Protein AF-A0A9E5L3L8-F1 (afdb_monomer_lite)

Sequence (152 aa):
MKEDEIADFIKKNLEKIKKNHPKIRISDENILLASKLGNGDLRNSLNVLESAIMMKGAEVQRGKGAKDKYDEKDEQDKCVSLTDQDILSAGQKSVYYDRDSEEHYNIISAVHKSLRDGDGDAACYWIQRMLMGGEDPLYICRRLMRFASEDI

pLDDT: mean 76.27, std 17.71, range [30.22, 96.81]

Foldseek 3Di:
DPLVVLLVVCVVCVVVVCVVPVQEDEDSVLLSLLSVLQVNDSVSSVQLVNQLSVVQVVVVVVVVVDDDDDDDDDPPHNRHYRDSVSSVVSSVVSVQDDVPDPVVVVLLVQLLVCVLVVNPVSNVVSVVSCVSSVHDVVVVVVSVVVSVVPRD

Radius of gyration: 21.03 Å; chains: 1; bounding box: 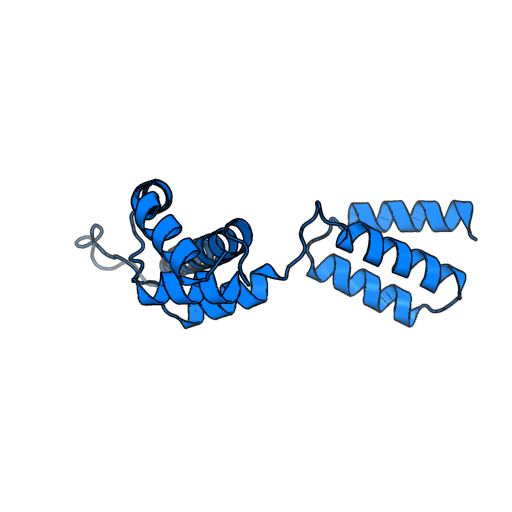46×48×53 Å

Secondary structure (DSSP, 8-state):
--HHHHHHHHHHHHHHHHTT-TTEE--HHHHHHHHHHTTT-HHHHHHHHHHHHHHHHHHHHHHTTSS-----S--S--PEEP-HHHHHHHHHHHTS--TTSHHHHHHHHHHHHHHHTT-HHHHHHHHHHHHHTT--HHHHHHHHHHHHHHT-

Structure (mmCIF, N/CA/C/O backbone):
data_AF-A0A9E5L3L8-F1
#
_entry.id   AF-A0A9E5L3L8-F1
#
loop_
_atom_site.group_PDB
_atom_site.id
_atom_site.type_symbol
_atom_site.label_atom_id
_atom_site.label_alt_id
_atom_site.label_comp_id
_atom_site.label_asym_id
_atom_site.label_entity_id
_atom_site.label_seq_id
_atom_site.pdbx_PDB_ins_code
_atom_site.Cartn_x
_atom_site.Cartn_y
_atom_site.Cartn_z
_atom_site.occupancy
_atom_site.B_iso_or_equiv
_atom_site.auth_seq_id
_atom_site.auth_comp_id
_atom_site.auth_asym_id
_atom_site.auth_atom_id
_atom_site.pdbx_PDB_model_num
ATOM 1 N N . MET A 1 1 ? -2.931 15.374 13.254 1.00 69.50 1 MET A N 1
ATOM 2 C CA . MET A 1 1 ? -3.626 15.520 14.560 1.00 69.50 1 MET A CA 1
ATOM 3 C C . MET A 1 1 ? -2.802 14.827 15.629 1.00 69.50 1 MET A C 1
ATOM 5 O O . MET A 1 1 ? -1.964 14.007 15.266 1.00 69.50 1 MET A O 1
ATOM 9 N N . LYS A 1 2 ? -2.998 15.140 16.915 1.00 82.12 2 LYS A N 1
ATOM 10 C CA . LYS A 1 2 ? -2.374 14.323 17.969 1.00 82.12 2 LYS A CA 1
ATOM 11 C C . LYS A 1 2 ? -3.040 12.944 18.002 1.00 82.12 2 LYS A C 1
ATOM 13 O O . LYS A 1 2 ? -4.233 12.834 17.731 1.00 82.12 2 LYS A O 1
AT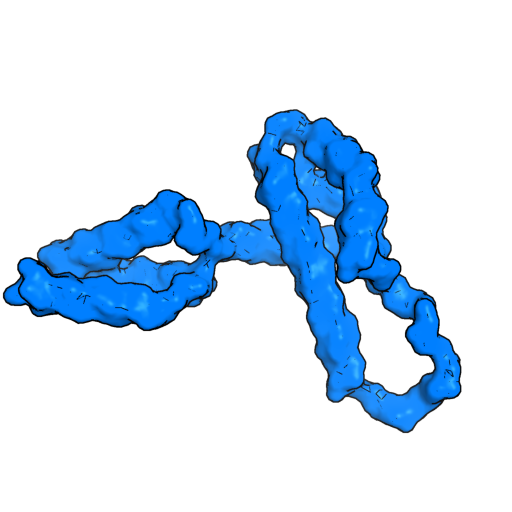OM 18 N N . GLU A 1 3 ? -2.276 11.904 18.322 1.00 79.12 3 GLU A N 1
ATOM 19 C CA . GLU A 1 3 ? -2.753 10.508 18.348 1.00 79.12 3 GLU A CA 1
ATOM 20 C C . GLU A 1 3 ? -3.981 10.335 19.258 1.00 79.12 3 GLU A C 1
ATOM 22 O O . GLU A 1 3 ? -4.926 9.625 18.907 1.00 79.12 3 GLU A O 1
ATOM 27 N N . ASP A 1 4 ? -4.011 11.065 20.374 1.00 82.06 4 ASP A N 1
ATOM 28 C CA . ASP A 1 4 ? -5.120 11.066 21.331 1.00 82.06 4 ASP A CA 1
ATOM 29 C C . ASP A 1 4 ? -6.410 11.658 20.737 1.00 82.06 4 ASP A C 1
ATOM 31 O O . ASP A 1 4 ? -7.498 11.129 20.947 1.00 82.06 4 ASP A O 1
ATOM 35 N N . GLU A 1 5 ? -6.302 12.707 19.914 1.00 84.00 5 GLU A N 1
ATOM 36 C CA . GLU A 1 5 ? -7.458 13.331 19.251 1.00 84.00 5 GLU A CA 1
ATOM 37 C C . GLU A 1 5 ? -8.082 12.388 18.214 1.00 84.00 5 GLU A C 1
ATOM 39 O O . GLU A 1 5 ? -9.302 12.349 18.040 1.00 84.00 5 GLU A O 1
ATOM 44 N N . ILE A 1 6 ? -7.239 11.610 17.528 1.00 81.75 6 ILE A N 1
ATOM 45 C CA . ILE A 1 6 ? -7.668 10.579 16.578 1.00 81.75 6 ILE A CA 1
ATOM 46 C C . ILE A 1 6 ? -8.357 9.439 17.331 1.00 81.75 6 ILE A C 1
ATOM 48 O O . ILE A 1 6 ? -9.442 9.012 16.935 1.00 81.75 6 ILE A O 1
ATOM 52 N N . ALA A 1 7 ? -7.775 8.982 18.444 1.00 83.62 7 ALA A N 1
ATOM 53 C CA . ALA A 1 7 ? -8.368 7.937 19.273 1.00 83.62 7 ALA A CA 1
ATOM 54 C C . ALA A 1 7 ? -9.745 8.357 19.816 1.00 83.62 7 ALA A C 1
ATOM 56 O O . ALA A 1 7 ? -10.708 7.593 19.717 1.00 83.62 7 ALA A O 1
ATOM 57 N N . ASP A 1 8 ? -9.877 9.591 20.304 1.00 85.69 8 ASP A N 1
ATOM 58 C CA . ASP A 1 8 ? -11.148 10.146 20.776 1.00 85.69 8 ASP A CA 1
ATOM 59 C C . ASP A 1 8 ? -12.194 10.248 19.661 1.00 85.69 8 ASP A C 1
ATOM 61 O O . ASP A 1 8 ? -13.381 9.971 19.875 1.00 85.69 8 ASP A O 1
ATOM 65 N N . PHE A 1 9 ? -11.771 10.618 18.450 1.00 85.88 9 PHE A N 1
ATOM 66 C CA . PHE A 1 9 ? -12.655 10.659 17.289 1.00 85.88 9 PHE A CA 1
ATOM 67 C C . PHE A 1 9 ? -13.165 9.262 16.911 1.00 85.88 9 PHE A C 1
ATOM 69 O O . PHE A 1 9 ? -14.364 9.093 16.653 1.00 85.88 9 PHE A O 1
ATOM 76 N N . ILE A 1 10 ? -12.283 8.257 16.906 1.00 83.44 10 ILE A N 1
ATOM 77 C CA . ILE A 1 10 ? -12.641 6.864 16.614 1.00 83.44 10 ILE A CA 1
ATOM 78 C C . ILE A 1 10 ? -13.594 6.330 17.688 1.00 83.44 10 ILE A C 1
ATOM 80 O O . ILE A 1 10 ? -14.634 5.768 17.344 1.00 83.44 10 ILE A O 1
ATOM 84 N N . LYS A 1 11 ? -13.322 6.580 18.977 1.00 84.75 11 LYS A N 1
ATOM 85 C CA . LYS A 1 11 ? -14.214 6.191 20.085 1.00 84.75 11 LYS A CA 1
ATOM 86 C C . LYS A 1 11 ? -15.619 6.775 19.928 1.00 84.75 11 LYS A C 1
ATOM 88 O O . LYS A 1 11 ? -16.601 6.045 20.045 1.00 84.75 11 LYS A O 1
ATOM 93 N N . LYS A 1 12 ? -15.733 8.064 19.586 1.00 82.81 12 LYS A N 1
ATOM 94 C CA . LYS A 1 12 ? -17.031 8.732 19.356 1.00 82.81 12 LYS A CA 1
ATOM 95 C C . LYS A 1 12 ? -17.815 8.158 18.173 1.00 82.81 12 LYS A C 1
ATOM 97 O O . LYS A 1 12 ? -19.040 8.245 18.161 1.00 82.81 12 LYS A O 1
ATOM 102 N N . ASN A 1 13 ? -17.134 7.581 17.184 1.00 80.31 13 ASN A N 1
ATOM 103 C CA . ASN A 1 13 ? -17.759 7.022 15.982 1.00 80.31 13 ASN A CA 1
ATOM 104 C C . ASN A 1 13 ? -17.791 5.483 15.963 1.00 80.31 13 ASN A C 1
ATOM 106 O O . ASN A 1 13 ? -18.243 4.897 14.978 1.00 80.31 13 ASN A O 1
ATOM 110 N N . LEU A 1 14 ? -17.386 4.827 17.054 1.00 75.75 14 LEU A N 1
ATOM 111 C CA . LEU A 1 14 ? -17.255 3.372 17.140 1.00 75.75 14 LEU A CA 1
ATOM 112 C C . LEU A 1 14 ? -18.573 2.639 16.852 1.00 75.75 14 LEU A C 1
ATOM 114 O O . LEU A 1 14 ? -18.570 1.599 16.204 1.00 75.75 14 LEU A O 1
ATOM 118 N N . GLU A 1 15 ? -19.708 3.198 17.273 1.00 70.19 15 GLU A N 1
ATOM 119 C CA . GLU A 1 15 ? -21.040 2.621 17.036 1.00 70.19 15 GLU A CA 1
ATOM 120 C C . GLU A 1 15 ? -21.395 2.535 15.541 1.00 70.19 15 GLU A C 1
ATOM 122 O O . GLU A 1 15 ? -22.017 1.570 15.095 1.00 70.19 15 GLU A O 1
ATOM 127 N N . LYS A 1 16 ? -20.940 3.497 14.725 1.00 72.00 16 LYS A N 1
ATOM 128 C CA . LYS A 1 16 ? -21.124 3.445 13.265 1.00 72.00 16 LYS A CA 1
ATOM 129 C C . LYS A 1 16 ? -20.256 2.359 12.630 1.00 72.00 16 LYS A C 1
ATOM 131 O O . LYS A 1 16 ? -20.711 1.689 11.711 1.00 72.00 16 LYS A O 1
ATOM 136 N N . ILE A 1 17 ? -19.044 2.166 13.149 1.00 65.81 17 ILE A N 1
ATOM 137 C CA . ILE A 1 17 ? -18.088 1.155 12.671 1.00 65.81 17 ILE A CA 1
ATOM 138 C C . ILE A 1 17 ? -18.576 -0.255 13.050 1.00 65.81 17 ILE A C 1
ATOM 140 O O . ILE A 1 17 ? -18.620 -1.155 12.211 1.00 65.81 17 ILE A O 1
ATOM 144 N N . LYS A 1 18 ? -19.053 -0.435 14.290 1.00 66.81 18 LYS A N 1
ATOM 145 C CA . LYS A 1 18 ? -19.657 -1.689 14.774 1.00 66.81 18 LYS A CA 1
ATOM 146 C C . LYS A 1 18 ? -20.905 -2.094 13.999 1.00 66.81 18 LYS A C 1
ATOM 148 O O . LYS A 1 18 ? -21.165 -3.289 13.885 1.00 66.81 18 LYS A O 1
ATOM 153 N N . LYS A 1 19 ? -21.660 -1.139 13.440 1.00 64.69 19 LYS A N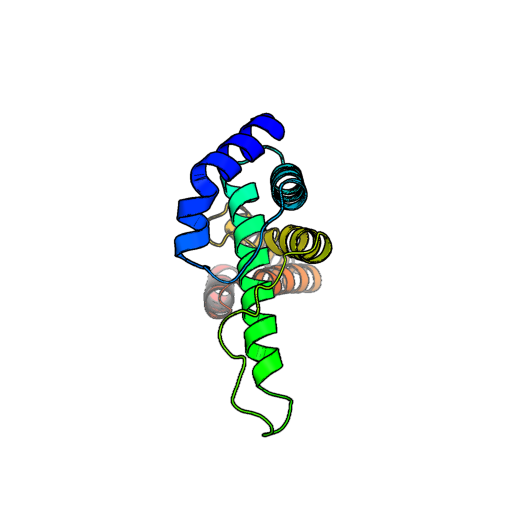 1
ATOM 154 C CA . LYS A 1 19 ? -22.859 -1.433 12.637 1.00 64.69 19 LYS A CA 1
ATOM 155 C C . LYS A 1 19 ? -22.560 -2.377 11.467 1.00 64.69 19 LYS A C 1
ATOM 157 O O . LYS A 1 19 ? -23.402 -3.204 11.132 1.00 64.69 19 LYS A O 1
ATOM 162 N N . ASN A 1 20 ? -21.355 -2.295 10.902 1.00 62.44 20 ASN A N 1
ATOM 163 C CA . ASN A 1 20 ? -20.917 -3.168 9.814 1.00 62.44 20 ASN A CA 1
ATOM 164 C C . ASN A 1 20 ? -20.339 -4.510 10.317 1.00 62.44 20 ASN A C 1
ATOM 166 O O . ASN A 1 20 ? -20.319 -5.482 9.564 1.00 62.44 20 ASN A O 1
ATOM 170 N N . HIS A 1 21 ? -19.928 -4.605 11.591 1.00 64.38 21 HIS A N 1
ATOM 171 C CA . HIS A 1 21 ? -19.301 -5.795 12.187 1.00 64.38 21 HIS A CA 1
ATOM 172 C C . HIS A 1 21 ? -19.734 -6.033 13.656 1.00 64.38 21 HIS A C 1
ATOM 174 O O . HIS A 1 21 ? -18.927 -5.884 14.576 1.00 64.38 21 HIS A O 1
ATOM 180 N N . PRO A 1 22 ? -20.983 -6.473 13.915 1.00 61.94 22 PRO A N 1
ATOM 181 C CA . PRO A 1 22 ? -21.552 -6.537 15.270 1.00 61.94 22 PRO A CA 1
ATOM 182 C C . PRO A 1 22 ? -20.921 -7.592 16.200 1.00 61.94 22 PRO A C 1
ATOM 184 O O . PRO A 1 22 ? -21.198 -7.596 17.394 1.00 61.94 22 PRO A O 1
ATOM 187 N N . LYS A 1 23 ? -20.080 -8.497 15.680 1.00 67.50 23 LYS A N 1
ATOM 188 C CA . LYS A 1 23 ? -19.525 -9.644 16.428 1.00 67.50 23 LYS A CA 1
ATOM 189 C C . LYS A 1 23 ? -18.108 -9.424 16.981 1.00 67.50 23 LYS A C 1
ATOM 191 O O . LYS A 1 23 ? -17.557 -10.343 17.588 1.00 67.50 23 LYS A O 1
ATOM 196 N N . ILE A 1 24 ? -17.504 -8.252 16.762 1.00 72.25 24 ILE A N 1
ATOM 197 C CA . ILE A 1 24 ? -16.106 -7.981 17.135 1.00 72.25 24 ILE A CA 1
ATOM 198 C C . ILE A 1 24 ? -16.043 -7.010 18.318 1.00 72.25 24 ILE A C 1
ATOM 200 O O . ILE A 1 24 ? -16.628 -5.927 18.285 1.00 72.25 24 ILE A O 1
ATOM 204 N N . ARG A 1 25 ? -15.318 -7.398 19.375 1.00 77.25 25 ARG A N 1
ATOM 205 C CA . ARG A 1 25 ? -15.038 -6.527 20.528 1.00 77.25 25 ARG A CA 1
ATOM 206 C C . ARG A 1 25 ? -13.720 -5.790 20.308 1.00 77.25 25 ARG A C 1
ATOM 208 O O . ARG A 1 25 ? -12.689 -6.422 20.093 1.00 77.25 25 ARG A O 1
ATOM 215 N N . ILE A 1 26 ? -13.773 -4.465 20.400 1.00 80.75 26 ILE A N 1
ATOM 216 C CA . ILE A 1 26 ? -12.634 -3.554 20.247 1.00 80.75 26 ILE A CA 1
ATOM 217 C C . ILE A 1 26 ? -12.369 -2.924 21.618 1.00 80.75 26 ILE A C 1
ATOM 219 O O . ILE A 1 26 ? -13.303 -2.410 22.235 1.00 80.75 26 ILE A O 1
ATOM 223 N N . SER A 1 27 ? -11.129 -3.006 22.102 1.00 82.94 27 SER A N 1
ATOM 224 C CA . SER A 1 27 ? -10.694 -2.356 23.349 1.00 82.94 27 SER A CA 1
ATOM 225 C C . SER A 1 27 ? -10.178 -0.936 23.089 1.00 82.94 27 SER A C 1
ATOM 227 O O . SER A 1 27 ? -9.846 -0.574 21.961 1.00 82.94 27 SER A O 1
ATOM 229 N N . ASP A 1 28 ? -10.074 -0.127 24.139 1.00 82.94 28 ASP A N 1
ATOM 230 C CA . ASP A 1 28 ? -9.530 1.231 24.037 1.00 82.94 28 ASP A CA 1
ATOM 231 C C . ASP A 1 28 ? -8.040 1.246 23.661 1.00 82.94 28 ASP A C 1
ATOM 233 O O . ASP A 1 28 ? -7.598 2.120 22.916 1.00 82.94 28 ASP A O 1
ATOM 237 N N . GLU A 1 29 ? -7.281 0.252 24.126 1.00 84.38 29 GLU A N 1
ATOM 238 C CA . GLU A 1 29 ? -5.862 0.060 23.796 1.00 84.38 29 GLU A CA 1
ATOM 239 C C . GLU A 1 29 ? -5.668 -0.221 22.303 1.00 84.38 29 GLU A C 1
ATOM 241 O O . GLU A 1 29 ? -4.794 0.359 21.664 1.00 84.38 29 GLU A O 1
ATOM 246 N N . ASN A 1 30 ? -6.559 -1.030 21.726 1.00 84.44 30 ASN A N 1
ATOM 247 C CA . ASN A 1 30 ? -6.589 -1.335 20.301 1.00 84.44 30 ASN A CA 1
ATOM 248 C C . ASN A 1 30 ? -6.807 -0.073 19.446 1.00 84.44 30 ASN A C 1
ATOM 250 O O . ASN A 1 30 ? -6.141 0.127 18.431 1.00 84.44 30 ASN A O 1
ATOM 254 N N . ILE A 1 31 ? -7.716 0.811 19.871 1.00 84.88 31 ILE A N 1
ATOM 255 C CA . ILE A 1 31 ? -7.976 2.082 19.179 1.00 84.88 31 ILE A CA 1
ATOM 256 C C . ILE A 1 31 ? -6.744 2.986 19.247 1.00 84.88 31 ILE A C 1
ATOM 258 O O . ILE A 1 31 ? -6.341 3.552 18.234 1.00 84.88 31 ILE A O 1
ATOM 262 N N . LEU A 1 32 ? -6.121 3.092 20.423 1.00 86.50 32 LEU A N 1
ATOM 263 C CA . LEU A 1 32 ? -4.911 3.892 20.600 1.00 86.50 32 LEU A CA 1
ATOM 264 C C . LEU A 1 32 ? -3.753 3.364 19.741 1.00 86.50 32 LEU A C 1
ATOM 266 O O . LEU A 1 32 ? -3.020 4.144 19.134 1.00 86.50 32 LEU A O 1
ATOM 270 N N . LEU A 1 33 ? -3.602 2.041 19.660 1.00 85.44 33 LEU A N 1
ATOM 271 C CA . LEU A 1 33 ? -2.592 1.395 18.830 1.00 85.44 33 LEU A CA 1
ATOM 272 C C . LEU A 1 33 ? -2.824 1.663 17.335 1.00 85.44 33 LEU A C 1
ATOM 274 O O . LEU A 1 33 ? -1.873 1.970 16.619 1.00 85.44 33 LEU A O 1
ATOM 278 N N . ALA A 1 34 ? -4.074 1.620 16.868 1.00 84.75 34 ALA A N 1
ATOM 279 C CA . ALA A 1 34 ? -4.409 1.959 15.486 1.00 84.75 34 ALA A CA 1
ATOM 280 C C . ALA A 1 34 ? -4.119 3.439 15.168 1.00 84.75 34 ALA A C 1
ATOM 282 O O . ALA A 1 34 ? -3.554 3.737 14.116 1.00 84.75 34 ALA A O 1
ATOM 283 N N . SER A 1 35 ? -4.423 4.357 16.095 1.00 85.75 35 SER A N 1
ATOM 284 C CA . SER A 1 35 ? -4.101 5.787 15.960 1.00 85.75 35 SER A CA 1
ATOM 285 C C . SER A 1 35 ? -2.597 6.051 15.851 1.00 85.75 35 SER A C 1
ATOM 287 O O . SER A 1 35 ? -2.176 6.892 15.058 1.00 85.75 35 SER A O 1
ATOM 289 N N . LYS A 1 36 ? -1.780 5.311 16.614 1.00 86.06 36 LYS A N 1
ATOM 290 C CA . LYS A 1 36 ? -0.311 5.373 16.531 1.00 86.06 36 LYS A CA 1
ATOM 291 C C . LYS A 1 36 ? 0.199 4.917 15.169 1.00 86.06 36 LYS A C 1
ATOM 293 O O . LYS A 1 36 ? 1.025 5.584 14.559 1.00 86.06 36 LYS A O 1
ATOM 298 N N . LEU A 1 37 ? -0.330 3.804 14.663 1.00 82.94 37 LEU A N 1
ATOM 299 C CA . LEU A 1 37 ? 0.061 3.260 13.359 1.00 82.94 37 LEU A CA 1
ATOM 300 C C . LEU A 1 37 ? -0.373 4.149 12.186 1.00 82.94 37 LEU A C 1
ATOM 302 O O . LEU A 1 37 ? 0.266 4.132 11.136 1.00 82.94 37 LEU A O 1
ATOM 306 N N . GLY A 1 38 ? -1.422 4.953 12.362 1.00 75.38 38 GLY A N 1
ATOM 307 C CA . GLY A 1 38 ? -1.873 5.913 11.361 1.00 75.38 38 GLY A CA 1
ATOM 308 C C . GLY A 1 38 ? -0.999 7.163 11.214 1.00 75.38 38 GLY A C 1
ATOM 309 O O . GLY A 1 38 ? -1.283 7.971 10.333 1.00 75.38 38 GLY A O 1
ATOM 310 N N . ASN A 1 39 ? 0.052 7.336 12.031 1.00 79.69 39 ASN A N 1
ATOM 311 C CA . ASN A 1 39 ? 1.027 8.437 11.947 1.00 79.69 39 ASN A CA 1
ATOM 312 C C . ASN A 1 39 ? 0.394 9.845 11.882 1.00 79.69 39 ASN A C 1
ATOM 314 O O . ASN A 1 39 ? 0.859 10.725 11.158 1.00 79.69 39 ASN A O 1
ATOM 318 N N . GLY A 1 40 ? -0.688 10.074 12.630 1.00 78.44 40 GLY A N 1
ATOM 319 C CA . GLY A 1 40 ? -1.359 11.378 12.686 1.00 78.44 40 GLY A CA 1
ATOM 320 C C . GLY A 1 40 ? -2.381 11.644 11.572 1.00 78.44 40 GLY A C 1
ATOM 321 O O . GLY A 1 40 ? -2.983 12.727 11.579 1.00 78.44 40 GLY A O 1
ATOM 322 N N . ASP A 1 41 ? -2.612 10.672 10.679 1.00 79.69 41 ASP A N 1
ATOM 323 C CA . ASP A 1 41 ? -3.698 10.650 9.695 1.00 79.69 41 ASP A CA 1
ATOM 324 C C . ASP A 1 41 ? -4.873 9.789 10.200 1.00 79.69 41 ASP A C 1
ATOM 326 O O . ASP A 1 41 ? -4.751 8.587 10.467 1.00 79.69 41 ASP A O 1
ATOM 330 N N . LEU A 1 42 ? -6.043 10.421 10.321 1.00 80.31 42 LEU A N 1
ATOM 331 C CA . LEU A 1 42 ? -7.284 9.780 10.753 1.00 80.31 42 LEU A CA 1
ATOM 332 C C . LEU A 1 42 ? -7.754 8.700 9.769 1.00 80.31 42 LEU A C 1
ATOM 334 O O . LEU A 1 42 ? -8.231 7.651 10.201 1.00 80.31 42 LEU A O 1
ATOM 338 N N . ARG A 1 43 ? -7.628 8.938 8.460 1.00 79.81 43 ARG A N 1
ATOM 339 C CA . ARG A 1 43 ? -8.060 7.985 7.432 1.00 79.81 43 ARG A CA 1
ATOM 340 C C . ARG A 1 43 ? -7.199 6.734 7.486 1.00 79.81 43 ARG A C 1
ATOM 342 O O . ARG A 1 43 ? -7.732 5.629 7.480 1.00 79.81 43 ARG A O 1
ATOM 349 N N . ASN A 1 44 ? -5.887 6.910 7.606 1.00 80.75 44 ASN A N 1
ATOM 350 C CA . ASN A 1 44 ? -4.972 5.785 7.726 1.00 80.75 44 ASN A CA 1
ATOM 351 C C . ASN A 1 44 ? -5.235 4.980 9.012 1.00 80.75 44 ASN A C 1
ATOM 353 O O . ASN A 1 44 ? -5.375 3.762 8.968 1.00 80.75 44 ASN A O 1
ATOM 357 N N . SER A 1 45 ? -5.423 5.667 10.144 1.00 84.31 45 SER A N 1
ATOM 358 C CA . SER A 1 45 ? -5.775 5.033 11.428 1.00 84.31 45 SER A CA 1
ATOM 359 C C . SER A 1 45 ? -7.057 4.189 11.337 1.00 84.31 45 SER A C 1
ATOM 361 O O . SER A 1 45 ? -7.121 3.078 11.866 1.00 84.31 45 SER A O 1
ATOM 363 N N . LEU A 1 46 ? -8.076 4.697 10.633 1.00 83.62 46 LEU A N 1
ATOM 364 C CA . LEU A 1 46 ? -9.324 3.975 10.373 1.00 83.62 46 LEU A CA 1
ATOM 365 C C . LEU A 1 46 ? -9.106 2.761 9.466 1.00 83.62 46 LEU A C 1
ATOM 367 O O . LEU A 1 46 ? -9.581 1.679 9.797 1.00 83.62 46 LEU A O 1
ATOM 371 N N . ASN A 1 47 ? -8.349 2.910 8.378 1.00 82.81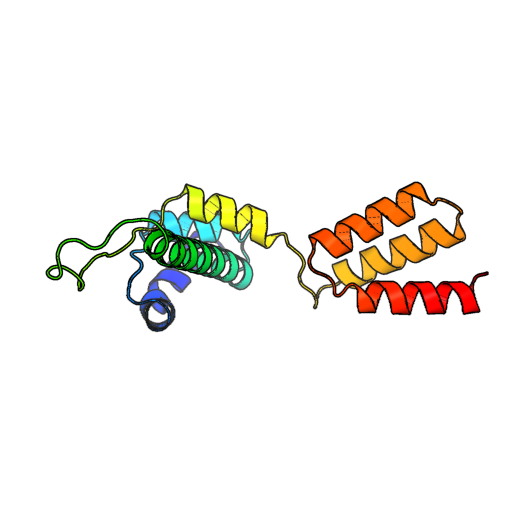 47 ASN A N 1
ATOM 372 C CA . ASN A 1 47 ? -8.051 1.815 7.453 1.00 82.81 47 ASN A CA 1
ATOM 373 C C . ASN A 1 47 ? -7.321 0.657 8.150 1.00 82.81 47 ASN A C 1
ATOM 375 O O . ASN A 1 47 ? -7.626 -0.509 7.894 1.00 82.81 47 ASN A O 1
ATOM 379 N N . VAL A 1 48 ? -6.379 0.966 9.049 1.00 84.88 48 VAL A N 1
ATOM 380 C CA . VAL A 1 48 ? -5.672 -0.036 9.863 1.00 84.88 48 VAL A CA 1
ATOM 381 C C . VAL A 1 48 ? -6.659 -0.803 10.742 1.00 84.88 48 VAL A C 1
ATOM 383 O O . VAL A 1 48 ? -6.645 -2.036 10.759 1.00 84.88 48 VAL A O 1
ATOM 386 N N . LEU A 1 49 ? -7.550 -0.090 11.433 1.00 83.94 49 LEU A N 1
ATOM 387 C CA . LEU A 1 49 ? -8.556 -0.708 12.293 1.00 83.94 49 LEU A CA 1
ATOM 388 C C . LEU A 1 49 ? -9.552 -1.560 11.487 1.00 83.94 49 LEU A C 1
ATOM 390 O O . LEU A 1 49 ? -9.834 -2.694 11.869 1.00 83.94 49 LEU A O 1
ATOM 394 N N . GLU A 1 50 ? -10.055 -1.056 10.359 1.00 81.12 50 GLU A N 1
ATOM 395 C CA . GLU A 1 50 ? -10.971 -1.791 9.476 1.00 81.12 50 GLU A CA 1
ATOM 396 C C . GLU A 1 50 ? -10.320 -3.049 8.896 1.00 81.12 50 GLU A C 1
ATOM 398 O O . GLU A 1 50 ? -10.930 -4.119 8.897 1.00 81.12 50 GLU A O 1
ATOM 403 N N . SER A 1 51 ? -9.057 -2.956 8.477 1.00 81.56 51 SER A N 1
ATOM 404 C CA . SER A 1 51 ? -8.294 -4.102 7.978 1.00 81.56 51 SER A CA 1
ATOM 405 C C . SER A 1 51 ? -8.123 -5.174 9.056 1.00 81.56 51 SER A C 1
ATOM 407 O O . SER A 1 51 ? -8.329 -6.359 8.783 1.00 81.56 51 SER A O 1
ATOM 409 N N . ALA A 1 52 ? -7.828 -4.773 10.297 1.00 83.75 52 ALA A N 1
ATOM 410 C CA . ALA A 1 52 ? -7.721 -5.692 11.431 1.00 83.75 52 ALA A CA 1
ATOM 411 C C . ALA A 1 52 ? -9.060 -6.403 11.711 1.00 83.75 52 ALA A C 1
ATOM 413 O O . ALA A 1 52 ? -9.101 -7.623 11.886 1.00 83.75 52 ALA A O 1
ATOM 414 N N . ILE A 1 53 ? -10.171 -5.659 11.679 1.00 81.56 53 ILE A N 1
ATOM 415 C CA . ILE A 1 53 ? -11.534 -6.187 11.846 1.00 81.56 53 ILE A CA 1
ATOM 416 C C . ILE A 1 53 ? -11.878 -7.181 10.727 1.00 81.56 53 ILE A C 1
ATOM 418 O O . ILE A 1 53 ? -12.386 -8.271 11.007 1.00 81.56 53 ILE A O 1
ATOM 422 N N . MET A 1 54 ? -11.581 -6.846 9.467 1.00 77.50 54 MET A N 1
ATOM 423 C CA . MET A 1 54 ? -11.835 -7.723 8.320 1.00 77.50 54 MET A CA 1
ATOM 424 C C . MET A 1 54 ? -11.025 -9.018 8.389 1.00 77.50 54 MET A C 1
ATOM 426 O O . MET A 1 54 ? -11.579 -10.098 8.174 1.00 77.50 54 MET A O 1
ATOM 430 N N . MET A 1 55 ? -9.735 -8.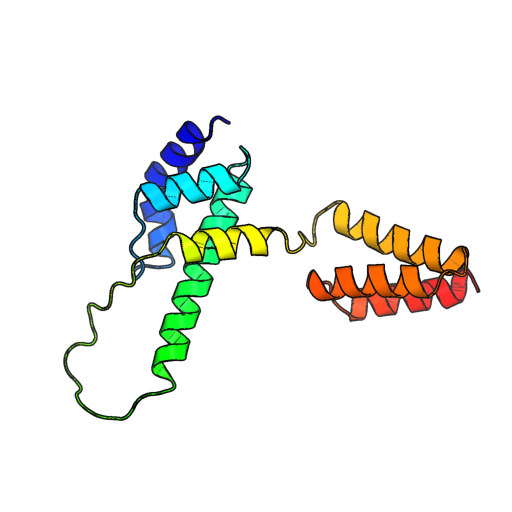930 8.723 1.00 76.00 55 MET A N 1
ATOM 431 C CA . MET A 1 55 ? -8.868 -10.101 8.867 1.00 76.00 55 MET A CA 1
ATOM 432 C C . MET A 1 55 ? -9.380 -11.037 9.963 1.00 76.00 55 MET A C 1
ATOM 434 O O . MET A 1 55 ? -9.566 -12.229 9.708 1.00 76.00 55 MET A O 1
ATOM 438 N N . LYS A 1 56 ? -9.718 -10.490 11.138 1.00 79.25 56 LYS A N 1
ATOM 439 C CA . LYS A 1 56 ? -10.304 -11.264 12.239 1.00 79.25 56 LYS A CA 1
ATOM 440 C C . LYS A 1 56 ? -11.630 -11.907 11.828 1.00 79.25 56 LYS A C 1
ATOM 442 O O . LYS A 1 56 ? -11.864 -13.083 12.091 1.00 79.25 56 LYS A O 1
ATOM 447 N N . GLY A 1 57 ? -12.493 -11.164 11.133 1.00 72.44 57 GLY A N 1
ATOM 448 C CA . GLY A 1 57 ? -13.759 -11.679 10.610 1.00 72.44 57 GLY A CA 1
ATOM 449 C C . GLY A 1 57 ? -13.577 -12.852 9.639 1.00 72.44 57 GLY A C 1
ATOM 450 O O . GLY A 1 57 ? -14.304 -13.844 9.728 1.00 72.44 57 GLY A O 1
ATOM 451 N N . ALA A 1 58 ? -12.582 -12.775 8.751 1.00 67.81 58 ALA A N 1
ATOM 452 C CA . ALA A 1 58 ? -12.258 -13.835 7.799 1.00 67.81 58 ALA A CA 1
ATOM 453 C C . ALA A 1 58 ? -11.681 -15.091 8.479 1.00 67.81 58 ALA A C 1
ATOM 455 O O . ALA A 1 58 ? -12.015 -16.208 8.079 1.00 67.81 58 ALA A O 1
ATOM 456 N N . GLU A 1 59 ? -10.865 -14.941 9.526 1.00 65.19 59 GLU A N 1
ATOM 457 C CA . GLU A 1 59 ? -10.373 -16.071 10.331 1.00 65.19 59 GLU A CA 1
ATOM 458 C C . GLU A 1 59 ? -11.511 -16.818 11.028 1.00 65.19 59 GLU A C 1
ATOM 460 O O . GLU A 1 59 ? -11.556 -18.049 11.007 1.00 65.19 59 GLU A O 1
ATOM 465 N N . VAL A 1 60 ? -12.484 -16.086 11.576 1.00 64.62 60 VAL A N 1
ATOM 466 C CA . VAL A 1 60 ? -13.668 -16.672 12.222 1.00 64.62 60 VAL A CA 1
ATOM 467 C C . VAL A 1 60 ? -14.526 -17.449 11.222 1.00 64.62 60 VAL A C 1
ATOM 469 O O . VAL A 1 60 ? -15.059 -18.507 11.557 1.00 64.62 60 VAL A O 1
ATOM 472 N N . GLN A 1 61 ? -14.637 -16.965 9.982 1.00 60.19 61 GLN A N 1
ATOM 473 C CA . GLN A 1 61 ? -15.333 -17.680 8.909 1.00 60.19 61 GLN A CA 1
ATOM 474 C C . GLN A 1 61 ? -14.550 -18.910 8.423 1.00 60.19 61 GLN A C 1
ATOM 476 O O . GLN A 1 61 ? -15.147 -19.967 8.234 1.00 60.19 61 GLN A O 1
ATOM 481 N N . ARG A 1 62 ? -13.219 -18.821 8.283 1.00 56.16 62 ARG A N 1
ATOM 482 C CA . ARG A 1 62 ? -12.362 -19.962 7.904 1.00 56.16 62 ARG A CA 1
ATOM 483 C C . ARG A 1 62 ? -12.327 -21.054 8.975 1.00 56.16 62 ARG A C 1
ATOM 485 O O . ARG A 1 62 ? -12.350 -22.232 8.631 1.00 56.16 62 ARG A O 1
ATOM 492 N N . GLY A 1 63 ? -12.351 -20.687 10.256 1.00 50.91 63 GLY A N 1
ATOM 493 C CA . GLY A 1 63 ? -12.416 -21.627 11.379 1.00 50.91 63 GLY A CA 1
ATOM 494 C C . GLY A 1 63 ? -13.708 -22.454 11.440 1.00 50.91 63 GLY A C 1
ATOM 495 O O . GLY A 1 63 ? -13.702 -23.529 12.033 1.00 50.91 63 GLY A O 1
ATOM 496 N N . LYS A 1 64 ? -14.795 -22.016 10.784 1.00 47.09 64 LYS A N 1
ATOM 497 C CA . LYS A 1 64 ? -16.019 -22.824 10.608 1.00 47.09 64 LYS A CA 1
ATOM 498 C C . LYS A 1 64 ? -15.885 -23.918 9.532 1.00 47.09 64 LYS A C 1
ATOM 500 O O . LYS A 1 64 ? -16.748 -24.784 9.457 1.00 47.09 64 LYS A O 1
ATOM 505 N N . GLY A 1 65 ? -14.829 -23.910 8.713 1.00 36.28 65 GLY A N 1
ATOM 506 C CA . GLY A 1 65 ? -14.616 -24.894 7.641 1.00 36.28 65 GLY A CA 1
ATOM 507 C C . GLY A 1 65 ? -13.897 -26.180 8.065 1.00 36.28 65 GLY A C 1
ATOM 508 O O . GLY A 1 65 ? -13.806 -27.108 7.268 1.00 36.28 65 GLY A O 1
ATOM 509 N N . ALA A 1 66 ? -13.378 -26.249 9.294 1.00 39.00 66 ALA A N 1
ATOM 510 C CA . ALA A 1 66 ? -12.566 -27.369 9.763 1.00 39.00 66 ALA A CA 1
ATOM 511 C C . ALA A 1 66 ? -12.837 -27.684 11.243 1.00 39.00 66 ALA A C 1
ATOM 513 O O . ALA A 1 66 ? -11.986 -27.426 12.092 1.00 39.00 66 ALA A O 1
ATOM 514 N N . LYS A 1 67 ? -14.039 -28.196 11.545 1.00 35.75 67 LYS A N 1
ATOM 515 C CA . LYS A 1 67 ? -14.321 -29.137 12.649 1.00 35.75 67 LYS A CA 1
ATOM 516 C C . LYS A 1 67 ? -15.797 -29.550 12.648 1.00 35.75 67 LYS A C 1
ATOM 518 O O . LYS A 1 67 ? -16.679 -28.742 12.908 1.00 35.75 67 LYS A O 1
ATOM 523 N N . ASP A 1 68 ? -15.992 -30.807 12.266 1.00 34.28 68 ASP A N 1
ATOM 524 C CA . ASP A 1 68 ? -16.909 -31.824 12.785 1.00 34.28 68 ASP A CA 1
ATOM 525 C C . ASP A 1 68 ? -18.277 -31.412 13.352 1.00 34.28 68 ASP A C 1
ATOM 527 O O . ASP A 1 68 ? -18.415 -30.700 14.342 1.00 34.28 68 ASP A O 1
ATOM 531 N N . LYS A 1 69 ? -19.296 -32.009 12.724 1.00 35.72 69 LYS A N 1
ATOM 532 C CA . LYS A 1 69 ? -20.690 -32.118 13.153 1.00 35.72 69 LYS A CA 1
ATOM 533 C C . LYS A 1 69 ? -20.804 -32.715 14.564 1.00 35.72 69 LYS A C 1
ATOM 535 O O . LYS A 1 69 ? -20.926 -33.924 14.644 1.00 35.72 69 LYS A O 1
ATOM 540 N N . TYR A 1 70 ? -20.840 -31.928 15.634 1.00 30.56 70 TYR A N 1
ATOM 541 C CA . TYR A 1 70 ? -21.523 -32.298 16.885 1.00 30.56 70 TYR A CA 1
ATOM 542 C C . TYR A 1 70 ? -21.927 -31.026 17.658 1.00 30.56 70 TYR A C 1
ATOM 544 O O . TYR A 1 70 ? -21.141 -30.092 17.783 1.00 30.56 70 TYR A O 1
ATOM 552 N N . ASP A 1 71 ? -23.173 -31.039 18.136 1.00 30.22 71 ASP A N 1
ATOM 553 C CA . ASP A 1 71 ? -23.868 -30.102 19.032 1.00 30.22 71 ASP A CA 1
ATOM 554 C C . ASP A 1 71 ? -24.294 -28.715 18.506 1.00 30.22 71 ASP A C 1
ATOM 556 O O . ASP A 1 71 ? -23.705 -27.662 18.747 1.00 30.22 71 ASP A O 1
ATOM 560 N N . GLU A 1 72 ? -25.462 -28.741 17.856 1.00 35.44 72 GLU A N 1
ATOM 561 C CA . GLU A 1 72 ? -26.430 -27.646 17.775 1.00 35.44 72 GLU A CA 1
ATOM 562 C C . GLU A 1 72 ? -26.943 -27.286 19.181 1.00 35.44 72 GLU A C 1
ATOM 564 O O . GLU A 1 72 ? -27.873 -27.923 19.676 1.00 35.44 72 GLU A O 1
ATOM 569 N N . LYS A 1 73 ? -26.329 -26.287 19.829 1.00 31.31 73 LYS A N 1
ATOM 570 C CA . LYS A 1 73 ? -26.913 -25.373 20.842 1.00 31.31 73 LYS A CA 1
ATOM 571 C C . LYS A 1 73 ? -25.771 -24.599 21.505 1.00 31.31 73 LYS A C 1
ATOM 573 O O . LYS A 1 73 ? -25.218 -25.083 22.474 1.00 31.31 73 LYS A O 1
ATOM 578 N N . ASP A 1 74 ? -25.386 -23.466 20.909 1.00 31.42 74 ASP A N 1
ATOM 579 C CA . ASP A 1 74 ? -24.751 -22.285 21.548 1.00 31.42 74 ASP A CA 1
ATOM 580 C C . ASP A 1 74 ? -24.236 -21.312 20.459 1.00 31.42 74 ASP A C 1
ATOM 582 O O . ASP A 1 74 ? -23.091 -20.860 20.446 1.00 31.42 74 ASP A O 1
ATOM 586 N N . GLU A 1 75 ? -25.069 -21.011 19.452 1.00 40.28 75 GLU A N 1
ATOM 587 C CA . GLU A 1 75 ? -24.613 -20.338 18.221 1.00 40.28 75 GLU A CA 1
ATOM 588 C C . GLU A 1 75 ? -24.698 -18.796 18.244 1.00 40.28 75 GLU A C 1
ATOM 590 O O . GLU A 1 75 ? -24.391 -18.144 17.242 1.00 40.28 75 GLU A O 1
ATOM 595 N N . GLN A 1 76 ? -25.095 -18.184 19.367 1.00 39.12 76 GLN A N 1
ATOM 596 C CA . GLN A 1 76 ? -25.454 -16.757 19.403 1.00 39.12 76 GLN A CA 1
ATOM 597 C C . GLN A 1 76 ? -24.430 -15.793 20.021 1.00 39.12 76 GLN A C 1
ATOM 599 O O . GLN A 1 76 ? -24.552 -14.604 19.755 1.00 39.12 76 GLN A O 1
ATOM 604 N N . ASP A 1 77 ? -23.371 -16.247 20.704 1.00 43.22 77 ASP A N 1
ATOM 605 C CA . ASP A 1 77 ? -22.533 -15.317 21.493 1.00 43.22 77 ASP A CA 1
ATOM 606 C C . ASP A 1 77 ? -21.009 -15.512 21.398 1.00 43.22 77 ASP A C 1
ATOM 608 O O . ASP A 1 77 ? -20.250 -15.180 22.310 1.00 43.22 77 ASP A O 1
ATOM 612 N N . LYS A 1 78 ? -20.495 -15.984 20.254 1.00 50.72 78 LYS A N 1
ATOM 613 C CA . LYS A 1 78 ? -19.040 -15.977 20.008 1.00 50.72 78 LYS A CA 1
ATOM 614 C C . LYS A 1 78 ? -18.566 -14.582 19.573 1.00 50.72 78 LYS A C 1
ATOM 616 O O . LYS A 1 78 ? -18.266 -14.341 18.406 1.00 50.72 78 LYS A O 1
ATOM 621 N N . CYS A 1 79 ? -18.535 -13.651 20.527 1.00 55.84 79 CYS A N 1
ATOM 622 C CA . CYS A 1 79 ? -17.827 -12.380 20.388 1.00 55.84 79 CYS A CA 1
ATOM 623 C C . CYS A 1 79 ? -16.327 -12.656 20.245 1.00 55.84 79 CYS A C 1
ATOM 625 O O . CYS A 1 79 ? -15.728 -13.275 21.123 1.00 55.84 79 CYS A O 1
ATOM 627 N N . VAL A 1 80 ? -15.708 -12.177 19.168 1.00 67.69 80 VAL A N 1
ATOM 628 C CA . VAL A 1 80 ? -14.261 -12.322 18.961 1.00 67.69 80 VAL A CA 1
ATOM 629 C C . VAL A 1 80 ? -13.586 -10.999 19.289 1.00 67.69 80 VAL A C 1
ATOM 631 O O . VAL A 1 80 ? -13.927 -9.959 18.727 1.00 67.69 80 VAL A O 1
ATOM 634 N N . SER A 1 81 ? -12.674 -11.020 20.259 1.00 74.94 81 SER A N 1
ATOM 635 C CA . SER A 1 81 ? -11.903 -9.844 20.661 1.00 74.94 81 SER A CA 1
ATOM 636 C C . SER A 1 81 ? -10.747 -9.606 19.701 1.00 74.94 81 SER A C 1
ATOM 638 O O . SER A 1 81 ? -10.028 -10.547 19.355 1.00 74.94 81 SER A O 1
ATOM 640 N N . LEU A 1 82 ? -10.553 -8.351 19.309 1.00 78.75 82 LEU A N 1
ATOM 641 C CA . LEU A 1 82 ? -9.372 -7.924 18.570 1.00 78.75 82 LEU A CA 1
ATOM 642 C C . LEU A 1 82 ? -8.154 -7.917 19.509 1.00 78.75 82 LEU A C 1
ATOM 644 O O . LEU A 1 82 ? -8.251 -7.463 20.650 1.00 78.75 82 LEU A O 1
ATOM 648 N N . THR A 1 83 ? -7.034 -8.459 19.050 1.00 83.56 83 THR A N 1
ATOM 649 C CA . THR A 1 83 ? -5.761 -8.522 19.776 1.00 83.56 83 THR A CA 1
ATOM 650 C C . THR A 1 83 ? -4.774 -7.539 19.149 1.00 83.56 83 THR A C 1
ATOM 652 O O . THR A 1 83 ? -4.811 -7.314 17.941 1.00 83.56 83 THR A O 1
ATOM 655 N N . ASP A 1 84 ? -3.831 -7.021 19.932 1.00 81.94 84 ASP A N 1
ATOM 656 C CA . ASP A 1 84 ? -2.796 -6.087 19.468 1.00 81.94 84 ASP A CA 1
ATOM 657 C C . ASP A 1 84 ? -2.025 -6.603 18.241 1.00 81.94 84 ASP A C 1
ATOM 659 O O . ASP A 1 84 ? -1.692 -5.842 17.335 1.00 81.94 84 ASP A O 1
ATOM 663 N N . GLN A 1 85 ? -1.783 -7.917 18.165 1.00 80.00 85 GLN A N 1
ATOM 664 C CA . GLN A 1 85 ? -1.130 -8.550 17.014 1.00 80.00 85 GLN A CA 1
ATOM 665 C C . GLN A 1 85 ? -1.941 -8.421 15.716 1.00 80.00 85 GLN A C 1
ATOM 667 O O . GLN A 1 85 ? -1.361 -8.268 14.638 1.00 80.00 85 GLN A O 1
ATOM 672 N N . ASP A 1 86 ? -3.271 -8.432 15.800 1.00 81.00 86 ASP A N 1
ATOM 673 C CA . ASP A 1 86 ? -4.139 -8.251 14.634 1.00 81.00 86 ASP A CA 1
ATOM 674 C C . ASP A 1 86 ? -4.001 -6.826 14.087 1.00 81.00 86 ASP A C 1
ATOM 676 O O . ASP A 1 86 ? -3.965 -6.612 12.880 1.00 81.00 86 ASP A O 1
ATOM 680 N N . ILE A 1 87 ? -3.858 -5.847 14.981 1.00 82.06 87 ILE A N 1
ATOM 681 C CA . ILE A 1 87 ? -3.691 -4.438 14.619 1.00 82.06 87 ILE A CA 1
ATOM 682 C C . ILE A 1 87 ? -2.298 -4.176 14.064 1.00 82.06 87 ILE A C 1
ATOM 684 O O . ILE A 1 87 ? -2.160 -3.501 13.048 1.00 82.06 87 ILE A O 1
ATOM 688 N N . LEU A 1 88 ? -1.261 -4.745 14.680 1.00 82.25 88 LEU A N 1
ATOM 689 C CA . LEU A 1 88 ? 0.108 -4.640 14.177 1.00 82.25 88 LEU A CA 1
ATOM 690 C C . LEU A 1 88 ? 0.245 -5.269 12.786 1.00 82.25 88 LEU A C 1
ATOM 692 O O . LEU A 1 88 ? 0.844 -4.670 11.892 1.00 82.25 88 LEU A O 1
ATOM 696 N N . SER A 1 89 ? -0.347 -6.447 12.578 1.00 76.88 89 SER A N 1
ATOM 697 C CA . SER A 1 89 ? -0.329 -7.114 11.273 1.00 76.88 89 SER A CA 1
ATOM 698 C C . SER A 1 89 ? -1.148 -6.360 10.220 1.00 76.88 89 SER A C 1
ATOM 700 O O . SER A 1 89 ? -0.728 -6.285 9.063 1.00 76.88 89 SER A O 1
ATOM 702 N N . ALA A 1 90 ? -2.263 -5.737 10.609 1.00 75.00 90 ALA A N 1
ATOM 703 C CA . ALA A 1 90 ? -3.032 -4.852 9.741 1.00 75.00 90 ALA A CA 1
ATOM 704 C C . ALA A 1 90 ? -2.279 -3.556 9.405 1.00 75.00 90 ALA A C 1
ATOM 706 O O . ALA A 1 90 ? -2.297 -3.130 8.255 1.00 75.00 90 ALA A O 1
ATOM 707 N N . GLY A 1 91 ? -1.561 -2.964 10.363 1.00 67.25 91 GLY A N 1
ATOM 708 C CA . GLY A 1 91 ? -0.734 -1.774 10.154 1.00 67.25 91 GLY A CA 1
ATOM 709 C C . GLY A 1 91 ? 0.389 -2.017 9.152 1.00 67.25 91 GLY A C 1
ATOM 710 O O . GLY A 1 91 ? 0.547 -1.249 8.205 1.00 67.25 91 GLY A O 1
ATOM 711 N N . GLN A 1 92 ? 1.099 -3.140 9.293 1.00 66.62 92 GLN A N 1
ATOM 712 C CA . GLN A 1 92 ? 2.123 -3.569 8.333 1.00 66.62 92 GLN A CA 1
ATOM 713 C C . GLN A 1 92 ? 1.542 -3.827 6.937 1.00 66.62 92 GLN A C 1
ATOM 715 O O . GLN A 1 92 ? 2.189 -3.530 5.935 1.00 66.62 92 GLN A O 1
ATOM 720 N N . LYS A 1 93 ? 0.315 -4.360 6.860 1.00 53.62 93 LYS A N 1
ATOM 721 C CA . LYS A 1 93 ? -0.377 -4.600 5.589 1.00 53.62 93 LYS A CA 1
ATOM 722 C C . LYS A 1 93 ? -1.050 -3.360 5.001 1.00 53.62 93 LYS A C 1
ATOM 724 O O . LYS A 1 93 ? -1.271 -3.341 3.802 1.00 53.62 93 LYS A O 1
ATOM 729 N N . SER A 1 94 ? -1.338 -2.317 5.776 1.00 49.81 94 SER A N 1
ATOM 730 C CA . SER A 1 94 ? -1.909 -1.067 5.241 1.00 49.81 94 SER A CA 1
ATOM 731 C C . SER A 1 94 ? -0.924 -0.291 4.359 1.00 49.81 94 SER A C 1
ATOM 733 O O . SER A 1 94 ? -1.335 0.543 3.561 1.00 49.81 94 SER A O 1
ATOM 735 N N . VAL A 1 95 ? 0.370 -0.634 4.430 1.00 50.34 95 VAL A N 1
ATOM 736 C CA . VAL A 1 95 ? 1.401 -0.176 3.484 1.00 50.34 95 VAL A CA 1
ATOM 737 C C . VAL A 1 95 ? 1.191 -0.771 2.081 1.00 50.34 95 VAL A C 1
ATOM 739 O O . VAL A 1 95 ? 1.842 -0.345 1.128 1.00 50.34 95 VAL A O 1
ATOM 742 N N . TYR A 1 96 ? 0.275 -1.733 1.911 1.00 49.78 96 TYR A N 1
ATOM 743 C CA . TYR A 1 96 ? -0.117 -2.212 0.590 1.00 49.78 96 TYR A CA 1
ATOM 744 C C . TYR A 1 96 ? -0.976 -1.160 -0.112 1.00 49.78 96 TYR A C 1
ATOM 746 O O . TYR A 1 96 ? -2.200 -1.193 -0.087 1.00 49.78 96 TYR A O 1
ATOM 754 N N . TYR A 1 97 ? -0.246 -0.256 -0.761 1.00 47.41 97 TYR A N 1
ATOM 755 C CA . TYR A 1 97 ? -0.526 0.245 -2.094 1.00 47.41 97 TYR A CA 1
ATOM 756 C C . TYR A 1 97 ? -1.917 0.847 -2.277 1.00 47.41 97 TYR A C 1
ATOM 758 O O . TYR A 1 97 ? -2.899 0.196 -2.638 1.00 47.41 97 TYR A O 1
ATOM 766 N N . ASP A 1 98 ? -1.967 2.154 -2.083 1.00 53.06 98 ASP A N 1
ATOM 767 C CA . ASP A 1 98 ? -3.094 2.943 -2.528 1.00 53.06 98 ASP A CA 1
ATOM 768 C C . ASP A 1 98 ? -3.046 3.044 -4.064 1.00 53.06 98 ASP A C 1
ATOM 770 O O . ASP A 1 98 ? -2.170 3.699 -4.633 1.00 53.06 98 ASP A O 1
ATOM 774 N N . ARG A 1 99 ? -3.973 2.353 -4.741 1.00 49.00 99 ARG A N 1
ATOM 775 C CA . ARG A 1 99 ? -4.139 2.396 -6.206 1.00 49.00 99 ARG A CA 1
ATOM 776 C C . ARG A 1 99 ? -4.408 3.814 -6.729 1.00 49.00 99 ARG A C 1
ATOM 778 O O . ARG A 1 99 ? -4.142 4.063 -7.899 1.00 49.00 99 ARG A O 1
ATOM 785 N N . ASP A 1 100 ? -4.880 4.728 -5.876 1.00 52.00 100 ASP A N 1
ATOM 786 C CA . ASP A 1 100 ? -5.112 6.139 -6.211 1.00 52.00 100 ASP A CA 1
ATOM 787 C C . ASP A 1 100 ? -3.923 7.057 -5.846 1.00 52.00 100 ASP A C 1
ATOM 789 O O . ASP A 1 100 ? -4.024 8.280 -5.971 1.00 52.00 100 ASP A O 1
ATOM 793 N N . SER A 1 101 ? -2.784 6.507 -5.405 1.00 61.91 101 SER A N 1
ATOM 794 C CA . SER A 1 101 ? -1.644 7.306 -4.924 1.00 61.91 101 SER A CA 1
ATOM 795 C C . SER A 1 101 ? -0.570 7.605 -5.973 1.00 61.91 101 SER A C 1
ATOM 797 O O . SER A 1 101 ? -0.400 6.898 -6.968 1.00 61.91 101 SER A O 1
ATOM 799 N N . GLU A 1 102 ? 0.231 8.643 -5.696 1.00 64.25 102 GLU A N 1
ATOM 800 C CA . GLU A 1 102 ? 1.462 8.976 -6.432 1.00 64.25 102 GLU A CA 1
ATOM 801 C C . GLU A 1 102 ? 2.418 7.782 -6.568 1.00 64.25 102 GLU A C 1
ATOM 803 O O . GLU A 1 102 ? 3.109 7.664 -7.580 1.00 64.25 102 GLU A O 1
ATOM 808 N N . GLU A 1 103 ? 2.423 6.855 -5.606 1.00 71.44 103 GLU A N 1
ATOM 809 C CA . GLU A 1 103 ? 3.314 5.694 -5.620 1.00 71.44 103 GLU A CA 1
ATOM 810 C C . GLU A 1 103 ? 3.059 4.766 -6.812 1.00 71.44 103 GLU A C 1
ATOM 812 O O . GLU A 1 103 ? 4.003 4.199 -7.367 1.00 71.44 103 GLU A O 1
ATOM 817 N N . HIS A 1 104 ? 1.811 4.665 -7.280 1.00 79.38 104 HIS A N 1
ATOM 818 C CA . HIS A 1 104 ? 1.487 3.930 -8.501 1.00 79.38 104 HIS A CA 1
ATOM 819 C C . HIS A 1 104 ? 2.241 4.504 -9.712 1.00 79.38 104 HIS A C 1
ATOM 821 O O . HIS A 1 104 ? 2.881 3.767 -10.471 1.00 79.38 104 HIS A O 1
ATOM 827 N N . TYR A 1 105 ? 2.214 5.832 -9.863 1.00 81.19 105 TYR A N 1
ATOM 828 C CA . TYR A 1 105 ? 2.890 6.534 -10.953 1.00 81.19 105 TYR A CA 1
ATOM 829 C C . TYR A 1 105 ? 4.414 6.539 -10.787 1.00 81.19 105 TYR A C 1
ATOM 831 O O . TYR A 1 105 ? 5.137 6.389 -11.777 1.00 81.19 105 TYR A O 1
ATOM 839 N N . ASN A 1 106 ? 4.907 6.647 -9.552 1.00 87.75 106 ASN A N 1
ATOM 840 C CA . ASN A 1 106 ? 6.334 6.598 -9.245 1.00 87.75 106 ASN A CA 1
ATOM 841 C C . ASN A 1 106 ? 6.933 5.243 -9.639 1.00 87.75 106 ASN A C 1
ATOM 843 O O . ASN A 1 106 ? 7.952 5.201 -10.334 1.00 87.75 106 ASN A O 1
ATOM 847 N N . ILE A 1 107 ? 6.272 4.139 -9.274 1.00 90.44 107 ILE A N 1
ATOM 848 C CA . ILE A 1 107 ? 6.779 2.794 -9.559 1.00 90.44 107 ILE A CA 1
ATOM 849 C C . ILE A 1 107 ? 6.710 2.481 -11.059 1.00 90.44 107 ILE A C 1
ATOM 851 O O . ILE A 1 107 ? 7.702 2.012 -11.614 1.00 90.44 107 ILE A O 1
ATOM 855 N N . ILE A 1 108 ? 5.608 2.788 -11.760 1.00 91.81 108 ILE A N 1
ATOM 856 C CA . ILE A 1 108 ? 5.540 2.518 -13.212 1.00 91.81 108 ILE A CA 1
ATOM 857 C C . ILE A 1 108 ? 6.520 3.392 -14.016 1.00 91.81 108 ILE A C 1
ATOM 859 O O . ILE A 1 108 ? 7.059 2.953 -15.031 1.00 91.81 108 ILE A O 1
ATOM 863 N N . SER A 1 109 ? 6.80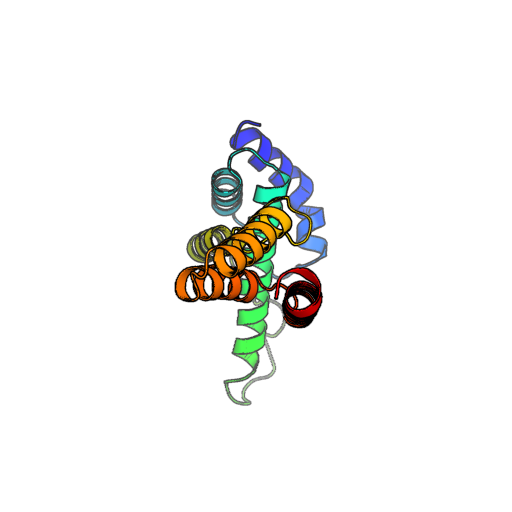4 4.614 -13.553 1.00 92.44 109 SER A N 1
ATOM 864 C CA . SER A 1 109 ? 7.851 5.467 -14.132 1.00 92.44 109 SER A CA 1
ATOM 865 C C . SER A 1 109 ? 9.242 4.864 -13.926 1.00 92.44 109 SER A C 1
ATOM 867 O O . SER A 1 109 ? 10.054 4.873 -14.853 1.00 92.44 109 SER A O 1
ATOM 869 N N . ALA A 1 110 ? 9.507 4.293 -12.745 1.00 94.44 110 ALA A N 1
ATOM 870 C CA . ALA A 1 110 ? 10.747 3.576 -12.470 1.00 94.44 110 ALA A CA 1
ATOM 871 C C . ALA A 1 110 ? 10.910 2.350 -13.383 1.00 94.44 110 ALA A C 1
ATOM 873 O O . ALA A 1 110 ? 11.982 2.184 -13.953 1.00 94.44 110 ALA A O 1
ATOM 874 N N . VAL A 1 111 ? 9.841 1.573 -13.621 1.00 95.62 111 VAL A N 1
ATOM 875 C CA . VAL A 1 111 ? 9.858 0.446 -14.576 1.00 95.62 111 VAL A CA 1
ATOM 876 C C . VAL A 1 111 ? 10.312 0.901 -15.966 1.00 95.62 111 VAL A C 1
ATOM 878 O O . VAL A 1 111 ? 11.256 0.334 -16.508 1.00 95.62 111 VAL A O 1
ATOM 881 N N . HIS A 1 112 ? 9.686 1.932 -16.547 1.00 95.31 112 HIS A N 1
ATOM 882 C CA . HIS A 1 112 ? 10.052 2.390 -17.896 1.00 95.31 112 HIS A CA 1
ATOM 883 C C . HIS A 1 112 ? 11.476 2.950 -17.973 1.00 95.31 112 HIS A C 1
ATOM 885 O O . HIS A 1 112 ? 12.159 2.726 -18.967 1.00 95.31 112 HIS A O 1
ATOM 891 N N . LYS A 1 113 ? 11.935 3.665 -16.937 1.00 95.50 113 LYS A N 1
ATOM 892 C CA . LYS A 1 113 ? 13.316 4.165 -16.880 1.00 95.50 113 LYS A CA 1
ATOM 893 C C . LYS A 1 113 ? 14.312 3.013 -16.812 1.00 95.50 113 LYS A C 1
ATOM 895 O O . LYS A 1 113 ? 15.215 2.978 -17.632 1.00 95.50 113 LYS A O 1
ATOM 900 N N . SER A 1 114 ? 14.091 2.038 -15.927 1.00 96.56 114 SER A N 1
ATOM 901 C CA . SER A 1 114 ? 14.934 0.841 -15.836 1.00 96.56 114 SER A CA 1
ATOM 902 C C . SER A 1 114 ? 15.005 0.089 -17.165 1.00 96.56 114 SER A C 1
ATOM 904 O O . SER A 1 114 ? 16.091 -0.281 -17.595 1.00 96.56 114 SER A O 1
ATOM 906 N N . LEU A 1 115 ? 13.874 -0.074 -17.859 1.00 95.44 115 LEU A N 1
ATOM 907 C CA . LEU A 1 115 ? 13.854 -0.710 -19.177 1.00 95.44 115 LEU A CA 1
ATOM 908 C C . LEU A 1 115 ? 14.613 0.105 -20.238 1.00 95.44 115 LEU A C 1
ATOM 910 O O . LEU A 1 115 ? 15.354 -0.483 -21.022 1.00 95.44 115 LEU A O 1
ATOM 914 N N . ARG A 1 116 ? 14.471 1.438 -20.255 1.00 94.88 116 ARG A N 1
ATOM 915 C CA . ARG A 1 116 ? 15.194 2.321 -21.190 1.00 94.88 116 ARG A CA 1
ATOM 916 C C . ARG A 1 116 ? 16.700 2.359 -20.913 1.00 94.88 116 ARG A C 1
ATOM 918 O O . ARG A 1 116 ? 17.487 2.446 -21.849 1.00 94.88 116 ARG A O 1
ATOM 925 N N . ASP A 1 117 ? 17.087 2.247 -19.647 1.00 94.38 117 ASP A N 1
ATOM 926 C CA . ASP A 1 117 ? 18.482 2.168 -19.207 1.00 94.38 117 ASP A CA 1
ATOM 927 C C . ASP A 1 117 ? 19.077 0.751 -19.376 1.00 94.38 117 ASP A C 1
ATOM 929 O O . ASP A 1 117 ? 20.263 0.543 -19.121 1.00 94.38 117 ASP A O 1
ATOM 933 N N . GLY A 1 118 ? 18.281 -0.229 -19.828 1.00 93.69 118 GLY A N 1
ATOM 934 C CA . GLY A 1 118 ? 18.717 -1.607 -20.072 1.00 93.69 118 GLY A CA 1
ATOM 935 C C . GLY A 1 118 ? 18.886 -2.463 -18.811 1.00 93.69 118 GLY A C 1
ATOM 936 O O . GLY A 1 118 ? 19.458 -3.551 -18.885 1.00 93.69 118 GLY A O 1
ATOM 937 N N . ASP A 1 119 ? 18.386 -2.006 -17.661 1.00 96.81 119 ASP A N 1
ATOM 938 C CA . ASP A 1 119 ? 18.444 -2.725 -16.387 1.00 96.81 119 ASP A CA 1
ATOM 939 C C . ASP A 1 119 ? 17.193 -3.603 -16.193 1.00 96.81 119 ASP A C 1
ATOM 941 O O . ASP A 1 119 ? 16.157 -3.184 -15.659 1.00 96.81 119 ASP A O 1
ATOM 945 N N . GLY A 1 120 ? 17.292 -4.851 -16.661 1.00 95.44 120 GLY A N 1
ATOM 946 C CA . GLY A 1 120 ? 16.222 -5.845 -16.550 1.00 95.44 120 GLY A CA 1
ATOM 947 C C . GLY A 1 120 ? 15.929 -6.288 -15.112 1.00 95.44 120 GLY A C 1
ATOM 948 O O . GLY A 1 120 ? 14.768 -6.548 -14.780 1.00 95.44 120 GLY A O 1
ATOM 949 N N . ASP A 1 121 ? 16.945 -6.332 -14.248 1.00 96.75 121 ASP A N 1
ATOM 950 C CA . ASP A 1 121 ? 16.797 -6.751 -12.851 1.00 96.75 121 ASP A CA 1
ATOM 951 C C . ASP A 1 121 ? 16.014 -5.701 -12.055 1.00 96.75 121 ASP A C 1
ATOM 953 O O . ASP A 1 121 ? 15.052 -6.034 -11.352 1.00 96.75 121 ASP A O 1
ATOM 957 N N . ALA A 1 122 ? 16.351 -4.417 -12.226 1.00 95.12 122 ALA A N 1
ATOM 958 C CA . ALA A 1 122 ? 15.602 -3.319 -11.626 1.00 95.12 122 ALA A CA 1
ATOM 959 C C . ALA A 1 122 ? 14.153 -3.280 -12.134 1.00 95.12 122 ALA A C 1
ATOM 961 O O . ALA A 1 122 ? 13.225 -3.127 -11.336 1.00 95.12 122 ALA A O 1
ATOM 962 N N . ALA A 1 123 ? 13.930 -3.485 -13.438 1.00 96.12 123 ALA A N 1
ATOM 963 C CA . ALA A 1 123 ? 12.579 -3.557 -13.992 1.00 96.12 123 ALA A CA 1
ATOM 964 C C . ALA A 1 123 ? 11.754 -4.685 -13.341 1.00 96.12 123 ALA A C 1
ATOM 966 O O . ALA A 1 123 ? 10.610 -4.458 -12.935 1.00 96.12 123 ALA A O 1
ATOM 967 N N . CYS A 1 124 ? 12.340 -5.875 -13.164 1.00 95.75 124 CYS A N 1
ATOM 968 C CA . CYS A 1 124 ? 11.679 -7.002 -12.501 1.00 95.75 124 CYS A CA 1
ATOM 969 C C . CYS A 1 124 ? 11.368 -6.709 -11.029 1.00 95.75 124 CYS A C 1
ATOM 971 O O . CYS A 1 124 ? 10.271 -7.022 -10.563 1.00 95.75 124 CYS A O 1
ATOM 973 N N . TYR A 1 125 ? 12.289 -6.061 -10.313 1.00 94.81 125 TYR A N 1
ATOM 974 C CA . TYR A 1 125 ? 12.074 -5.636 -8.930 1.00 94.81 125 TYR A CA 1
ATOM 975 C C . TYR A 1 125 ? 10.869 -4.692 -8.800 1.00 94.81 125 TYR A C 1
ATOM 977 O O . TYR A 1 125 ? 9.991 -4.904 -7.957 1.00 94.81 125 TYR A O 1
ATOM 985 N N . TRP A 1 126 ? 10.780 -3.670 -9.654 1.00 94.00 126 TRP A N 1
ATOM 986 C CA . TRP A 1 126 ? 9.666 -2.722 -9.616 1.00 94.00 126 TRP A CA 1
ATOM 987 C C . TRP A 1 126 ? 8.336 -3.385 -9.984 1.00 94.00 126 TRP A C 1
ATOM 989 O O . TRP A 1 126 ? 7.342 -3.170 -9.290 1.00 94.00 126 TRP A O 1
ATOM 999 N N . ILE A 1 127 ? 8.320 -4.260 -10.993 1.00 94.00 127 ILE A N 1
ATOM 1000 C CA . ILE A 1 127 ? 7.130 -5.046 -11.355 1.00 94.00 127 ILE A CA 1
ATOM 1001 C C . ILE A 1 127 ? 6.691 -5.940 -10.188 1.00 94.00 127 ILE A C 1
ATOM 1003 O O . ILE A 1 127 ? 5.508 -5.967 -9.849 1.00 94.00 127 ILE A O 1
ATOM 1007 N N . GLN A 1 128 ? 7.624 -6.628 -9.523 1.00 93.50 128 GLN A N 1
ATOM 1008 C CA . GLN A 1 128 ? 7.318 -7.451 -8.351 1.00 93.50 128 GLN A CA 1
ATOM 1009 C C . GLN A 1 128 ? 6.676 -6.618 -7.237 1.00 93.50 128 GLN A C 1
ATOM 1011 O O . GLN A 1 128 ? 5.703 -7.063 -6.628 1.00 93.50 128 GLN A O 1
ATOM 1016 N N . ARG A 1 129 ? 7.170 -5.399 -6.993 1.00 87.44 129 ARG A N 1
ATOM 1017 C CA . ARG A 1 129 ? 6.567 -4.480 -6.018 1.00 87.44 129 ARG A CA 1
ATOM 1018 C C . ARG A 1 129 ? 5.147 -4.071 -6.393 1.00 87.44 129 ARG A C 1
ATOM 1020 O O . ARG A 1 129 ? 4.303 -4.031 -5.503 1.00 87.44 129 ARG A O 1
ATOM 1027 N N . MET A 1 130 ? 4.868 -3.813 -7.672 1.00 87.50 130 MET A N 1
ATOM 1028 C CA . MET A 1 130 ? 3.504 -3.520 -8.139 1.00 87.50 130 MET A CA 1
ATOM 1029 C C . MET A 1 130 ? 2.573 -4.719 -7.926 1.00 87.50 130 MET A C 1
ATOM 1031 O O . MET A 1 130 ? 1.471 -4.559 -7.408 1.00 87.50 130 MET A O 1
ATOM 1035 N N . LEU A 1 131 ? 3.034 -5.929 -8.260 1.00 88.25 131 LEU A N 1
ATOM 1036 C CA . LEU A 1 131 ? 2.256 -7.159 -8.084 1.00 88.25 131 LEU A CA 1
ATOM 1037 C C . LEU A 1 131 ? 1.985 -7.467 -6.612 1.00 88.25 131 LEU A C 1
ATOM 1039 O O . LEU A 1 131 ? 0.862 -7.813 -6.254 1.00 88.25 131 LEU A O 1
ATOM 1043 N N . MET A 1 132 ? 2.993 -7.313 -5.750 1.00 82.31 132 MET A N 1
ATOM 1044 C CA . MET A 1 132 ? 2.803 -7.432 -4.306 1.00 82.31 132 MET A CA 1
ATOM 1045 C C . MET A 1 132 ? 1.818 -6.373 -3.814 1.00 82.31 132 MET A C 1
ATOM 1047 O O . MET A 1 132 ? 0.901 -6.719 -3.084 1.00 82.31 132 MET A O 1
ATOM 1051 N N . GLY A 1 133 ? 1.926 -5.132 -4.297 1.00 77.31 133 GLY A N 1
ATOM 1052 C CA . GLY A 1 133 ? 0.967 -4.056 -4.039 1.00 77.31 133 GLY A CA 1
ATOM 1053 C C . GLY A 1 133 ? -0.470 -4.335 -4.505 1.00 77.31 133 GLY A C 1
ATOM 1054 O O . GLY A 1 133 ? -1.374 -3.588 -4.160 1.00 77.31 133 GLY A O 1
ATOM 1055 N N . GLY A 1 134 ? -0.730 -5.412 -5.247 1.00 80.50 134 GLY A N 1
ATOM 1056 C CA . GLY A 1 134 ? -2.072 -5.711 -5.744 1.00 80.50 134 GLY A CA 1
ATOM 1057 C C . GLY A 1 134 ? -2.492 -4.829 -6.921 1.00 80.50 134 GLY A C 1
ATOM 1058 O O . GLY A 1 134 ? -3.690 -4.649 -7.152 1.00 80.50 134 GLY A O 1
ATOM 1059 N N . GLU A 1 135 ? -1.525 -4.286 -7.668 1.00 85.62 135 GLU A N 1
ATOM 1060 C CA . GLU A 1 135 ? -1.780 -3.678 -8.973 1.00 85.62 135 GLU A CA 1
ATOM 1061 C C . GLU A 1 135 ? -2.386 -4.712 -9.935 1.00 85.62 135 GLU A C 1
ATOM 1063 O O . GLU A 1 135 ? -2.059 -5.900 -9.881 1.00 85.62 135 GLU A O 1
ATOM 1068 N N . ASP A 1 136 ? -3.257 -4.260 -10.842 1.00 87.19 136 ASP A N 1
ATOM 1069 C CA . ASP A 1 136 ? -3.822 -5.125 -11.877 1.00 87.19 136 ASP A CA 1
ATOM 1070 C C . ASP A 1 136 ? -2.704 -5.599 -12.832 1.00 87.19 136 ASP A C 1
ATOM 1072 O O . ASP A 1 136 ? -2.093 -4.774 -13.520 1.00 87.19 136 ASP A O 1
ATOM 1076 N N . PRO A 1 137 ? -2.437 -6.914 -12.964 1.00 91.12 137 PRO A N 1
ATOM 1077 C CA . PRO A 1 137 ? -1.431 -7.409 -13.902 1.00 91.12 137 PRO A CA 1
ATOM 1078 C C . PRO A 1 137 ? -1.684 -6.952 -15.345 1.00 91.12 137 PRO A C 1
ATOM 1080 O O . PRO A 1 137 ? -0.735 -6.706 -16.092 1.00 91.12 137 PRO A O 1
ATOM 1083 N N . LEU A 1 138 ? -2.950 -6.765 -15.742 1.00 94.12 138 LEU A N 1
ATOM 1084 C CA . LEU A 1 138 ? -3.280 -6.256 -17.073 1.00 94.12 138 LEU A CA 1
ATOM 1085 C C . LEU A 1 138 ? -2.838 -4.802 -17.259 1.00 94.12 138 LEU A C 1
ATOM 1087 O O . LEU A 1 138 ? -2.508 -4.410 -18.380 1.00 94.12 138 LEU A O 1
ATOM 1091 N N . TYR A 1 139 ? -2.811 -3.994 -16.196 1.00 91.44 139 TYR A N 1
ATOM 1092 C CA . TYR A 1 139 ? -2.263 -2.642 -16.258 1.00 91.44 139 TYR A CA 1
ATOM 1093 C C . TYR A 1 139 ? -0.772 -2.674 -16.599 1.00 91.44 139 TYR A C 1
ATOM 1095 O O . TYR A 1 139 ? -0.349 -1.996 -17.539 1.00 91.44 139 TYR A O 1
ATOM 1103 N N . ILE A 1 140 ? -0.005 -3.526 -15.914 1.00 93.31 140 ILE A N 1
ATOM 1104 C CA . ILE A 1 140 ? 1.430 -3.711 -16.165 1.00 93.31 140 ILE A CA 1
ATOM 1105 C C . ILE A 1 140 ? 1.656 -4.186 -17.608 1.00 93.31 140 ILE A C 1
ATOM 1107 O O . ILE A 1 140 ? 2.437 -3.579 -18.340 1.00 93.31 140 ILE A O 1
ATOM 1111 N N . CYS A 1 141 ? 0.916 -5.201 -18.070 1.00 96.06 141 CYS A N 1
ATOM 1112 C CA . CYS A 1 141 ? 1.028 -5.702 -19.444 1.00 96.06 141 CYS A CA 1
ATOM 1113 C C . CYS A 1 141 ? 0.738 -4.625 -20.502 1.00 96.06 141 CYS A C 1
ATOM 1115 O O . CYS A 1 141 ? 1.475 -4.519 -21.482 1.00 96.06 141 CYS A O 1
ATOM 1117 N N . ARG A 1 142 ? -0.303 -3.798 -20.314 1.00 95.81 142 ARG A N 1
ATOM 1118 C CA . ARG A 1 142 ? -0.618 -2.685 -21.232 1.00 95.81 142 ARG A CA 1
ATOM 1119 C C . ARG A 1 142 ? 0.531 -1.680 -21.318 1.00 95.81 142 ARG A C 1
ATOM 1121 O O . ARG A 1 142 ? 0.836 -1.194 -22.405 1.00 95.81 142 ARG A O 1
ATOM 1128 N N . ARG A 1 143 ? 1.169 -1.371 -20.186 1.00 94.50 143 ARG A N 1
ATOM 1129 C CA . ARG A 1 143 ? 2.312 -0.449 -20.128 1.00 94.50 143 ARG A CA 1
ATOM 1130 C C . ARG A 1 143 ? 3.541 -1.021 -20.827 1.00 94.50 143 ARG A C 1
ATOM 1132 O O . ARG A 1 143 ? 4.124 -0.327 -21.650 1.00 94.50 143 ARG A O 1
ATOM 1139 N N . LEU A 1 144 ? 3.851 -2.297 -20.601 1.00 95.25 144 LEU A N 1
ATOM 1140 C CA . LEU A 1 144 ? 4.945 -2.988 -21.290 1.00 95.25 144 LEU A CA 1
ATOM 1141 C C . LEU A 1 144 ? 4.732 -3.054 -22.807 1.00 95.25 144 LEU A C 1
ATOM 1143 O O . LEU A 1 144 ? 5.664 -2.817 -23.567 1.00 95.25 144 LEU A O 1
ATOM 1147 N N . MET A 1 145 ? 3.504 -3.324 -23.257 1.00 96.50 145 MET A N 1
ATOM 1148 C CA . MET A 1 145 ? 3.174 -3.353 -24.686 1.00 96.50 145 MET A CA 1
ATOM 1149 C C . MET A 1 145 ? 3.368 -1.984 -25.344 1.00 96.50 145 MET A C 1
ATOM 1151 O O . MET A 1 145 ? 3.896 -1.900 -26.448 1.00 96.50 145 MET A O 1
ATOM 1155 N N . ARG A 1 146 ? 2.975 -0.910 -24.651 1.00 95.38 146 ARG A N 1
ATOM 1156 C CA . ARG A 1 146 ? 3.192 0.460 -25.116 1.00 95.38 146 ARG A CA 1
ATOM 1157 C C . ARG A 1 146 ? 4.680 0.811 -25.168 1.00 95.38 146 ARG A C 1
ATOM 1159 O O . ARG A 1 146 ? 5.131 1.297 -26.198 1.00 95.38 146 ARG A O 1
ATOM 1166 N N . PHE A 1 147 ? 5.435 0.495 -24.113 1.00 94.56 147 PHE A N 1
ATOM 1167 C CA . PHE A 1 147 ? 6.890 0.672 -24.079 1.00 94.56 147 PHE A CA 1
ATOM 1168 C C . PHE A 1 147 ? 7.567 -0.036 -25.260 1.00 94.56 147 PHE A C 1
ATOM 1170 O O . PHE A 1 147 ? 8.337 0.583 -25.982 1.00 94.56 147 PHE A O 1
ATOM 1177 N N . ALA A 1 148 ? 7.196 -1.289 -25.537 1.00 95.25 148 ALA A N 1
ATOM 1178 C CA . ALA A 1 148 ? 7.728 -2.044 -26.672 1.00 95.25 148 ALA A CA 1
ATOM 1179 C C . ALA A 1 148 ? 7.420 -1.418 -28.046 1.00 95.25 148 ALA A C 1
ATOM 1181 O O . ALA A 1 148 ? 8.108 -1.725 -29.009 1.00 95.25 148 ALA A O 1
ATOM 1182 N N . SER A 1 149 ? 6.384 -0.580 -28.156 1.00 96.00 149 SER A N 1
ATOM 1183 C CA . SER A 1 149 ? 6.056 0.141 -29.395 1.00 96.00 149 SER A CA 1
ATOM 1184 C C . SER A 1 149 ? 6.659 1.546 -29.490 1.00 96.00 149 SER A C 1
ATOM 1186 O O . SER A 1 149 ? 6.716 2.098 -30.584 1.00 96.00 149 SER A O 1
ATOM 1188 N N . GLU A 1 150 ? 7.034 2.150 -28.358 1.00 93.81 150 GLU A N 1
ATOM 1189 C CA . GLU A 1 150 ? 7.485 3.548 -28.278 1.00 93.81 150 GLU A CA 1
ATOM 1190 C C . GLU A 1 150 ? 9.005 3.674 -28.095 1.00 93.81 150 GLU A C 1
ATOM 1192 O O . GLU A 1 150 ? 9.600 4.606 -28.631 1.00 93.81 150 GLU A O 1
ATOM 1197 N N . ASP A 1 151 ? 9.619 2.770 -27.328 1.00 89.12 151 ASP A N 1
ATOM 1198 C CA . ASP A 1 151 ? 10.994 2.890 -26.821 1.00 89.12 151 ASP A CA 1
ATOM 1199 C C . ASP A 1 151 ? 11.946 1.774 -27.308 1.00 89.12 151 ASP A C 1
ATOM 1201 O O . ASP A 1 151 ? 13.140 1.831 -27.010 1.00 89.12 151 ASP A O 1
ATOM 1205 N N . ILE A 1 152 ? 11.442 0.772 -28.042 1.00 87.50 152 ILE A N 1
ATOM 1206 C CA . ILE A 1 152 ? 12.226 -0.302 -28.689 1.00 87.50 152 ILE A CA 1
ATOM 1207 C C . ILE A 1 152 ? 12.229 -0.088 -30.201 1.00 87.50 152 ILE A C 1
ATOM 1209 O O . ILE A 1 152 ? 13.324 -0.178 -30.800 1.00 87.50 152 ILE A O 1
#